Protein AF-A0A836PVL8-F1 (afdb_monomer)

Sequence (48 aa):
AITIGIKKIICLDTYPETDFDLIKESGISIEMQDKDRIQYWAKSLLNS

Nearest PDB structures (foldseek):
  6vh5-assembly1_C  TM=5.262E-01  e=6.176E+00  Brucella abortus 2308

Mean predicted aligned error: 6.44 Å

Secondary structure (DSSP, 8-state):
-------EEEESS---TT-HHHHHHTTPEEEE--HHHHHHHHHHHH--

Radius of gyration: 15.25 Å; Cα contacts (8 Å, |Δi|>4): 33; chains: 1; bounding box: 40×17×39 Å

Structure (mmCIF, N/CA/C/O backbone):
data_AF-A0A836PVL8-F1
#
_entry.id   AF-A0A836PVL8-F1
#
loop_
_atom_site.group_PDB
_atom_site.i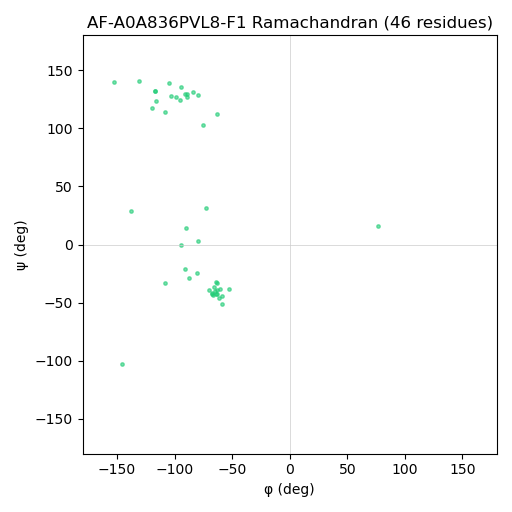d
_atom_site.type_symbol
_atom_site.label_atom_id
_atom_site.label_alt_id
_atom_site.label_comp_id
_atom_site.label_asym_id
_atom_site.label_entity_id
_atom_site.label_seq_id
_atom_site.pdbx_PDB_ins_code
_atom_site.Cartn_x
_atom_site.Cartn_y
_atom_site.Cartn_z
_atom_site.occupancy
_atom_site.B_iso_or_equiv
_atom_site.auth_seq_id
_atom_site.auth_comp_id
_atom_site.auth_asym_id
_atom_site.auth_atom_id
_atom_site.pdbx_PDB_model_num
ATOM 1 N N . ALA A 1 1 ? -29.686 -0.703 0.965 1.00 72.25 1 ALA A N 1
ATOM 2 C CA . ALA A 1 1 ? -28.266 -0.312 1.055 1.00 72.25 1 ALA A CA 1
ATOM 3 C C . ALA A 1 1 ? -27.421 -1.471 0.546 1.00 72.25 1 ALA A C 1
ATOM 5 O O . ALA A 1 1 ? -27.794 -2.609 0.805 1.00 72.25 1 ALA A O 1
ATOM 6 N N . ILE A 1 2 ? -26.355 -1.202 -0.207 1.00 74.50 2 ILE A N 1
ATOM 7 C CA . ILE A 1 2 ? -25.399 -2.227 -0.648 1.00 74.50 2 ILE A CA 1
ATOM 8 C C . ILE A 1 2 ? -24.163 -2.089 0.237 1.00 74.50 2 ILE A C 1
ATOM 10 O O . ILE A 1 2 ? -23.635 -0.987 0.371 1.00 74.50 2 ILE A O 1
ATOM 14 N N . THR A 1 3 ? -23.723 -3.190 0.843 1.00 85.25 3 THR A N 1
ATOM 15 C CA . THR A 1 3 ? -22.496 -3.237 1.645 1.00 85.25 3 THR A CA 1
ATOM 16 C C . THR A 1 3 ? -21.352 -3.726 0.767 1.00 85.25 3 THR A C 1
ATOM 18 O O . THR A 1 3 ? -21.448 -4.801 0.178 1.00 85.25 3 THR A O 1
ATOM 21 N N . ILE A 1 4 ? -20.270 -2.953 0.682 1.00 81.38 4 ILE A N 1
ATOM 22 C CA . ILE A 1 4 ? -19.048 -3.335 -0.032 1.00 81.38 4 ILE A CA 1
ATOM 23 C C . ILE A 1 4 ? -17.978 -3.625 1.017 1.00 81.38 4 ILE A C 1
ATOM 25 O O . ILE A 1 4 ? -17.570 -2.732 1.753 1.00 81.38 4 ILE A O 1
ATOM 29 N N . GLY A 1 5 ? -17.549 -4.884 1.096 1.00 84.69 5 GLY A N 1
ATOM 30 C CA . GLY A 1 5 ? -16.426 -5.296 1.932 1.00 84.69 5 GLY A CA 1
ATOM 31 C C . GLY A 1 5 ? -15.118 -5.184 1.157 1.00 84.69 5 GLY A C 1
ATOM 32 O O . GLY A 1 5 ? -14.991 -5.746 0.069 1.00 84.69 5 GLY A O 1
ATOM 33 N N . ILE A 1 6 ? -14.141 -4.479 1.717 1.00 87.00 6 ILE A 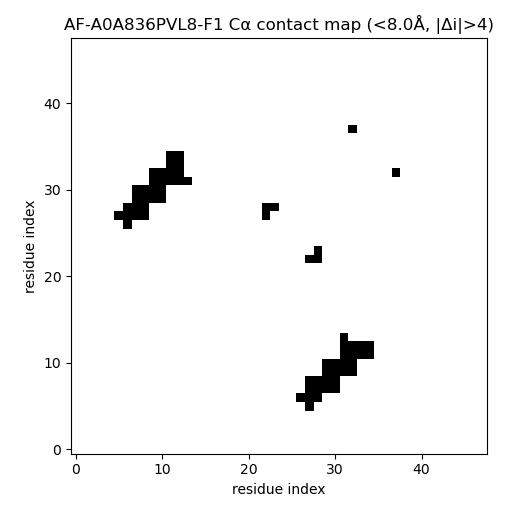N 1
ATOM 34 C CA . ILE A 1 6 ? -12.781 -4.424 1.179 1.00 87.00 6 ILE A CA 1
ATOM 35 C C . ILE A 1 6 ? -11.963 -5.497 1.900 1.00 87.00 6 ILE A C 1
ATOM 37 O O . ILE A 1 6 ? -12.074 -5.640 3.109 1.00 87.00 6 ILE A O 1
ATOM 41 N N . LYS A 1 7 ? -11.159 -6.272 1.163 1.00 88.62 7 LYS A N 1
ATOM 42 C CA . LYS A 1 7 ? -10.251 -7.286 1.737 1.00 88.62 7 LYS A CA 1
ATOM 43 C C . LYS A 1 7 ? -8.783 -6.873 1.655 1.00 88.62 7 LYS A C 1
ATOM 45 O O . LYS A 1 7 ? -7.985 -7.234 2.515 1.00 88.62 7 LYS A O 1
ATOM 50 N N . LYS A 1 8 ? -8.412 -6.145 0.600 1.00 89.81 8 LYS A N 1
ATOM 51 C CA . LYS A 1 8 ? -7.025 -5.786 0.312 1.00 89.81 8 LYS A CA 1
ATOM 52 C C . LYS A 1 8 ? -6.945 -4.482 -0.469 1.00 89.81 8 LYS A C 1
ATOM 54 O O . LYS A 1 8 ? -7.731 -4.276 -1.390 1.00 89.81 8 LYS A O 1
ATOM 59 N N . ILE A 1 9 ? -5.971 -3.656 -0.114 1.00 88.88 9 ILE A N 1
ATOM 60 C CA . ILE A 1 9 ? -5.621 -2.407 -0.787 1.00 88.88 9 ILE A CA 1
ATOM 61 C C . ILE A 1 9 ? -4.201 -2.564 -1.331 1.00 88.88 9 ILE A C 1
ATOM 63 O O . ILE A 1 9 ? -3.312 -3.037 -0.625 1.00 88.88 9 ILE A O 1
ATOM 67 N N . ILE A 1 10 ? -4.001 -2.197 -2.595 1.00 89.31 10 ILE A N 1
ATOM 68 C CA . ILE A 1 10 ? -2.695 -2.228 -3.257 1.00 89.31 10 ILE A CA 1
ATOM 69 C C . ILE A 1 10 ? -2.323 -0.790 -3.609 1.00 89.31 10 ILE A C 1
ATOM 71 O O . ILE A 1 10 ? -3.078 -0.112 -4.305 1.00 89.31 10 ILE A O 1
ATOM 75 N N . CYS A 1 11 ? -1.171 -0.334 -3.130 1.00 88.88 11 CYS A N 1
ATOM 76 C CA . CYS A 1 11 ? -0.702 1.040 -3.277 1.00 88.88 11 CYS A CA 1
ATOM 77 C C . CYS A 1 11 ? 0.585 1.070 -4.099 1.00 88.88 11 CYS A C 1
ATOM 79 O O . CYS A 1 11 ? 1.500 0.308 -3.826 1.00 88.88 11 CYS A O 1
ATOM 81 N N . LEU A 1 12 ? 0.671 1.956 -5.091 1.00 86.81 12 LEU A N 1
ATOM 82 C CA . LEU A 1 12 ? 1.867 2.131 -5.938 1.00 86.81 12 LEU A CA 1
ATOM 83 C C . LEU A 1 12 ? 2.811 3.235 -5.440 1.00 86.81 12 LEU A C 1
ATOM 85 O O . LEU A 1 12 ? 3.800 3.544 -6.098 1.00 86.81 12 LEU A O 1
ATOM 89 N N . ASP A 1 13 ? 2.448 3.895 -4.350 1.00 83.00 13 ASP A N 1
ATOM 90 C CA . ASP A 1 13 ? 3.191 5.016 -3.790 1.00 83.00 13 ASP A CA 1
ATOM 91 C C . ASP A 1 13 ? 3.053 4.954 -2.267 1.00 83.00 13 ASP A C 1
ATOM 93 O O . ASP A 1 13 ? 3.621 4.067 -1.636 1.00 83.00 13 ASP A O 1
ATOM 97 N N . THR A 1 14 ? 2.203 5.801 -1.689 1.00 81.19 14 THR A N 1
ATOM 98 C CA . THR A 1 14 ? 1.985 5.859 -0.247 1.00 81.19 14 THR A CA 1
ATOM 99 C C . THR A 1 14 ? 0.492 5.839 0.057 1.00 81.19 14 THR A C 1
ATOM 101 O O . THR A 1 14 ? -0.318 6.442 -0.649 1.00 81.19 14 THR A O 1
ATOM 104 N N . TYR A 1 15 ? 0.121 5.124 1.113 1.00 82.00 15 TYR A N 1
ATOM 105 C CA . TYR A 1 15 ? -1.228 5.162 1.662 1.00 82.00 15 TYR A CA 1
ATOM 106 C C . TYR A 1 15 ? -1.332 6.362 2.618 1.00 82.00 15 TYR A C 1
ATOM 108 O O . TYR A 1 15 ? -0.443 6.522 3.453 1.00 82.00 15 TYR A O 1
ATOM 116 N N . PRO A 1 16 ? -2.369 7.212 2.522 1.00 76.19 16 PRO A N 1
ATOM 117 C CA . PRO A 1 16 ? -2.495 8.401 3.363 1.00 76.19 16 PRO A CA 1
ATOM 118 C C . PRO A 1 16 ? -2.618 7.989 4.841 1.00 76.19 16 PRO A C 1
ATOM 120 O O . PRO A 1 16 ? -3.586 7.348 5.240 1.00 76.19 16 PRO A O 1
ATOM 123 N N . GLU A 1 17 ? -1.601 8.313 5.642 1.00 68.25 17 GLU A N 1
ATOM 124 C CA . GLU A 1 17 ? -1.282 7.689 6.940 1.00 68.25 17 GLU A CA 1
ATOM 125 C C . GLU A 1 17 ? -2.208 8.028 8.126 1.00 68.25 17 GLU A C 1
ATOM 127 O O . GLU A 1 17 ? -1.764 8.063 9.268 1.00 68.25 17 GLU A O 1
ATOM 132 N N . THR A 1 18 ? -3.497 8.283 7.924 1.00 65.31 18 THR A N 1
ATOM 133 C CA . THR A 1 18 ? -4.361 8.709 9.044 1.00 65.31 18 THR A CA 1
ATOM 134 C C . THR A 1 18 ? -4.995 7.556 9.826 1.00 65.31 18 THR A C 1
ATOM 136 O O . THR A 1 18 ? -5.170 7.698 11.029 1.00 65.31 18 THR A O 1
ATOM 139 N N . ASP A 1 19 ? -5.249 6.397 9.202 1.00 71.06 19 ASP A N 1
ATOM 140 C CA . ASP A 1 19 ? -6.103 5.346 9.796 1.00 71.06 19 ASP A CA 1
ATOM 141 C C . ASP A 1 19 ? -5.569 3.909 9.622 1.00 71.06 19 ASP A C 1
ATOM 143 O O . ASP A 1 19 ? -6.337 2.945 9.551 1.00 71.06 19 ASP A O 1
ATOM 147 N N . PHE A 1 20 ? -4.247 3.727 9.538 1.00 74.75 20 PHE A N 1
ATOM 148 C CA . PHE A 1 20 ? -3.639 2.395 9.366 1.00 74.75 20 PHE A CA 1
ATOM 149 C C . PHE A 1 20 ? 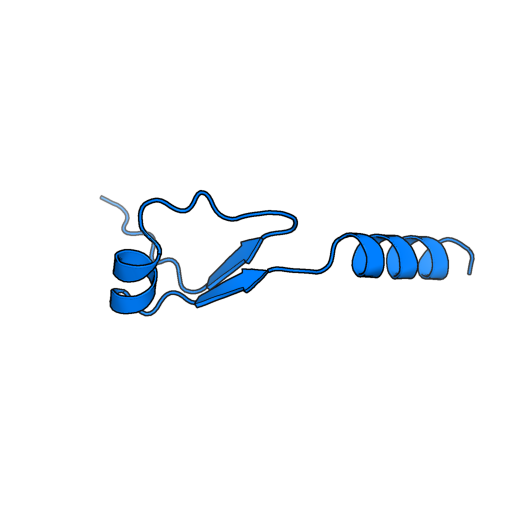-4.104 1.377 10.416 1.00 74.75 20 PHE A C 1
ATOM 151 O O . PHE A 1 20 ? -4.340 0.213 10.081 1.00 74.75 20 PHE A O 1
ATOM 158 N N . ASP A 1 21 ? -4.279 1.818 11.661 1.00 78.81 21 ASP A N 1
ATOM 159 C CA . ASP A 1 21 ? -4.700 0.955 12.762 1.00 78.81 21 ASP A CA 1
ATOM 160 C C . ASP A 1 21 ? -6.142 0.458 12.582 1.00 78.81 21 ASP A C 1
ATOM 162 O O . ASP A 1 21 ? -6.392 -0.740 12.697 1.00 78.81 21 ASP A O 1
ATOM 166 N N . LEU A 1 22 ? -7.069 1.320 12.152 1.00 79.75 22 LEU A N 1
ATOM 167 C CA . LEU A 1 22 ? -8.465 0.941 11.883 1.00 79.75 22 LEU A CA 1
ATOM 168 C C . LEU A 1 22 ? -8.587 -0.040 10.707 1.00 79.75 22 LEU A C 1
ATOM 170 O O . LEU A 1 22 ? -9.409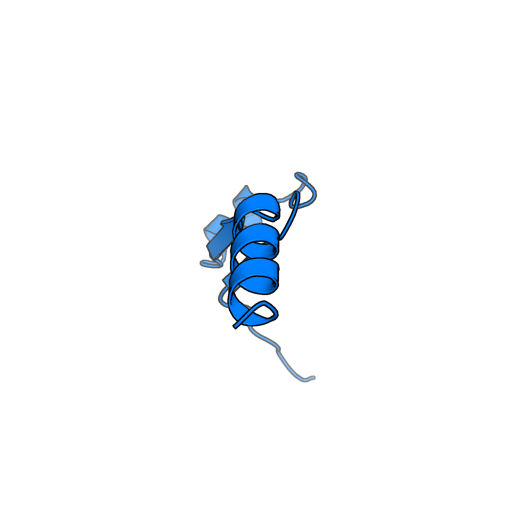 -0.963 10.703 1.00 79.75 22 LEU A O 1
ATOM 174 N N . ILE A 1 23 ? -7.746 0.134 9.689 1.00 82.94 23 ILE A N 1
ATOM 175 C CA . ILE A 1 23 ? -7.715 -0.754 8.520 1.00 82.94 23 ILE A CA 1
ATOM 176 C C . ILE A 1 23 ? -7.160 -2.125 8.906 1.00 82.94 23 ILE A C 1
ATOM 178 O O . ILE A 1 23 ? -7.681 -3.161 8.488 1.00 82.94 23 ILE A O 1
ATOM 182 N N . LYS A 1 24 ?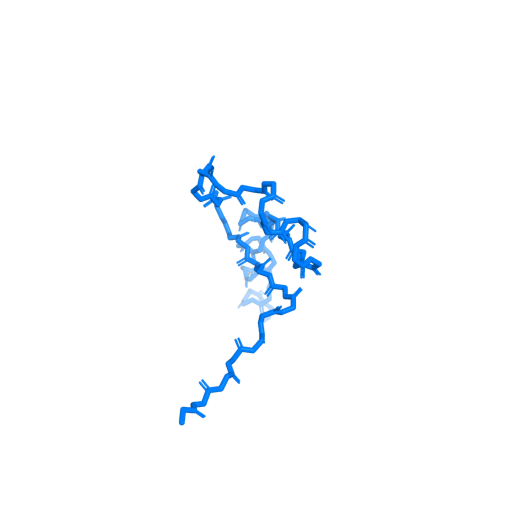 -6.145 -2.145 9.769 1.00 79.50 24 LYS A N 1
ATOM 183 C CA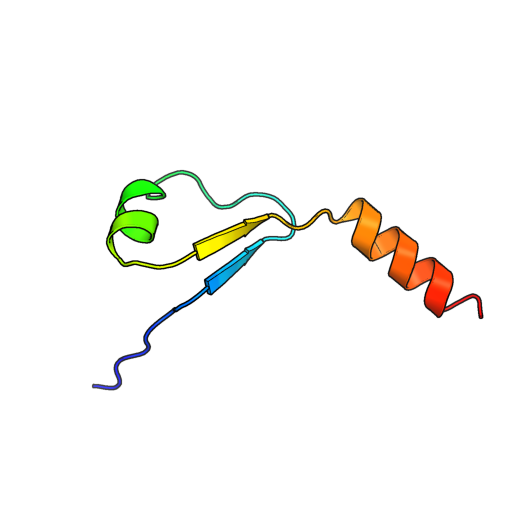 . LYS A 1 24 ? -5.581 -3.381 10.304 1.00 79.50 24 LYS A CA 1
ATOM 184 C C . LYS A 1 24 ? -6.579 -4.119 11.200 1.00 79.50 24 LYS A C 1
ATOM 186 O O . LYS A 1 24 ? -6.731 -5.331 11.063 1.00 79.50 24 LYS A O 1
ATOM 191 N N . GLU A 1 25 ? -7.286 -3.403 12.072 1.00 84.00 25 GLU A N 1
ATOM 192 C CA . GLU A 1 25 ? -8.312 -3.958 12.967 1.00 84.00 25 GLU A CA 1
ATOM 193 C C . GLU A 1 25 ? -9.512 -4.539 12.209 1.00 84.00 25 GLU A C 1
ATOM 195 O O . GLU A 1 25 ? -10.083 -5.547 12.623 1.00 84.00 25 GLU A O 1
ATOM 200 N N . SER A 1 26 ? -9.856 -3.962 11.056 1.00 84.31 26 SER A N 1
ATOM 201 C CA . SER A 1 26 ? -10.918 -4.469 10.175 1.00 84.31 26 SER A CA 1
ATOM 202 C C . SER A 1 26 ? -10.498 -5.659 9.298 1.00 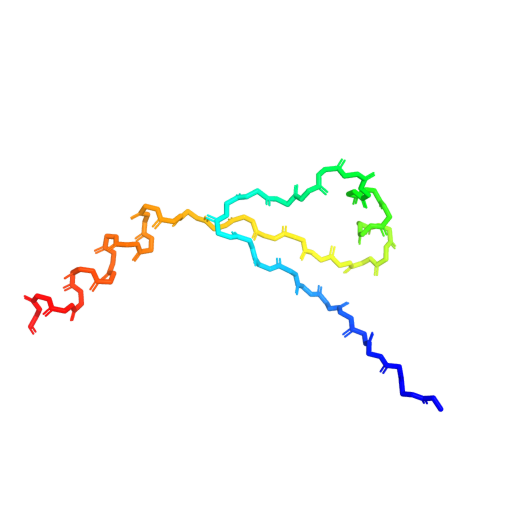84.31 26 SER A C 1
ATOM 204 O O . SER A 1 26 ? -11.303 -6.164 8.513 1.00 84.31 26 SER A O 1
ATOM 206 N N . GLY A 1 27 ? -9.263 -6.156 9.443 1.00 86.56 27 GLY A N 1
ATOM 207 C CA . GLY A 1 27 ? -8.762 -7.331 8.725 1.00 86.56 27 GLY A CA 1
ATOM 208 C C . GLY A 1 27 ? -8.382 -7.061 7.267 1.00 86.56 27 GLY A C 1
ATOM 209 O O . GLY A 1 27 ? -8.233 -8.001 6.482 1.00 86.56 27 GLY A O 1
ATOM 210 N N . ILE A 1 28 ? -8.227 -5.790 6.894 1.00 88.50 28 ILE A N 1
ATOM 211 C CA . ILE A 1 28 ? -7.847 -5.369 5.548 1.00 88.50 28 ILE A CA 1
ATOM 212 C C . ILE A 1 28 ? -6.322 -5.300 5.463 1.00 88.50 28 ILE A C 1
ATOM 214 O O . ILE A 1 28 ? -5.659 -4.661 6.276 1.00 88.50 28 ILE A O 1
ATOM 218 N N . SER A 1 29 ? -5.742 -5.932 4.442 1.00 88.94 29 SER A N 1
ATOM 219 C CA . SER A 1 29 ? -4.298 -5.849 4.191 1.00 88.94 29 SER A CA 1
ATOM 220 C C . SER A 1 29 ? -3.962 -4.696 3.244 1.00 88.94 29 SER A C 1
ATOM 222 O O . SER A 1 29 ? -4.521 -4.645 2.145 1.00 88.94 29 SER A O 1
ATOM 224 N N . ILE A 1 30 ? -3.011 -3.838 3.614 1.00 87.56 30 ILE A N 1
ATOM 225 C CA . ILE A 1 30 ? -2.405 -2.846 2.714 1.00 87.56 30 ILE A CA 1
ATOM 226 C C . ILE A 1 30 ? -1.070 -3.402 2.210 1.00 87.56 30 ILE A C 1
ATOM 228 O O . ILE A 1 30 ? -0.224 -3.800 3.009 1.00 87.56 30 ILE A O 1
ATOM 232 N N . GLU A 1 31 ? -0.878 -3.436 0.893 1.00 89.56 31 GLU A N 1
ATOM 233 C CA . GLU A 1 31 ? 0.384 -3.826 0.264 1.00 89.56 31 GLU A CA 1
ATOM 234 C C . GLU A 1 31 ? 0.936 -2.670 -0.572 1.00 89.56 31 GLU A C 1
ATOM 236 O O . GLU A 1 31 ? 0.311 -2.245 -1.547 1.00 89.56 31 GLU A O 1
ATOM 241 N N . MET A 1 32 ? 2.118 -2.183 -0.192 1.00 89.12 32 MET A N 1
ATOM 242 C CA . MET A 1 32 ? 2.881 -1.234 -0.998 1.00 89.12 32 MET A CA 1
ATOM 243 C C . MET A 1 32 ? 3.618 -1.992 -2.099 1.00 89.12 32 MET A C 1
ATOM 245 O O . MET A 1 32 ? 4.325 -2.963 -1.833 1.00 89.12 32 MET A O 1
ATOM 249 N N . GLN A 1 33 ? 3.454 -1.543 -3.332 1.00 88.12 33 GLN 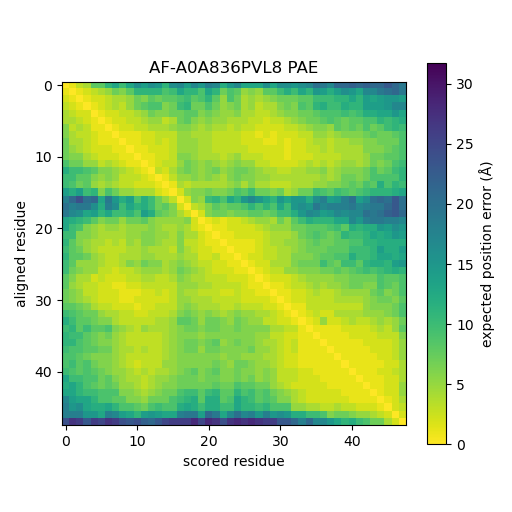A N 1
ATOM 250 C CA . GLN A 1 33 ? 4.122 -2.082 -4.500 1.00 88.12 33 GLN A CA 1
ATOM 251 C C . GLN A 1 33 ? 5.230 -1.148 -4.951 1.00 88.12 33 GLN A C 1
ATOM 253 O O . GLN A 1 33 ? 5.067 0.069 -5.008 1.00 88.12 33 GLN A O 1
ATOM 258 N N . ASP A 1 34 ? 6.345 -1.755 -5.335 1.00 88.44 34 ASP A N 1
ATOM 259 C CA . ASP A 1 34 ? 7.483 -1.050 -5.900 1.00 88.44 34 ASP A CA 1
ATOM 260 C C . ASP A 1 34 ? 7.173 -0.641 -7.346 1.00 88.44 34 ASP A C 1
ATOM 262 O O . ASP A 1 34 ? 7.193 -1.448 -8.285 1.00 88.44 34 ASP A O 1
ATOM 266 N N . LYS A 1 35 ? 6.864 0.643 -7.515 1.00 86.44 35 LYS A N 1
ATOM 267 C CA . LYS A 1 35 ? 6.566 1.249 -8.810 1.00 86.44 35 LYS A CA 1
ATOM 268 C C . LYS A 1 35 ? 7.735 1.146 -9.784 1.00 86.44 35 LYS A C 1
ATOM 270 O O . LYS A 1 35 ? 7.492 0.903 -10.967 1.00 86.44 35 LYS A O 1
ATOM 275 N N . ASP A 1 36 ? 8.970 1.295 -9.315 1.00 89.88 36 ASP A N 1
ATOM 276 C CA . ASP A 1 36 ? 10.156 1.246 -10.171 1.00 89.88 36 ASP A CA 1
ATOM 277 C C . ASP A 1 36 ? 10.342 -0.163 -10.725 1.00 89.88 36 ASP A C 1
ATOM 279 O O . ASP A 1 36 ? 10.570 -0.354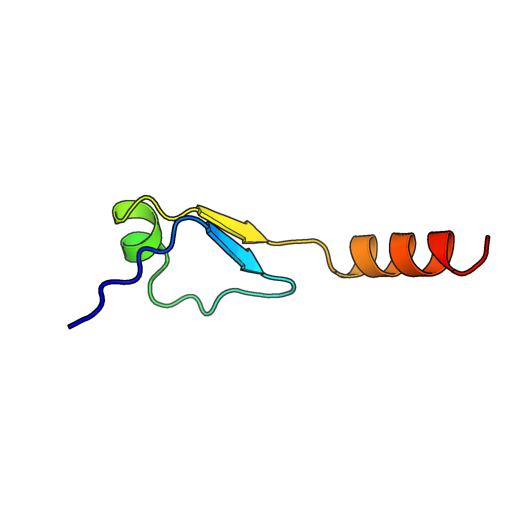 -11.924 1.00 89.88 36 ASP A O 1
ATOM 283 N N . ARG A 1 37 ? 10.124 -1.173 -9.879 1.00 89.62 37 ARG A N 1
ATOM 284 C CA . ARG A 1 37 ? 10.135 -2.575 -10.295 1.00 89.62 37 ARG A CA 1
ATOM 285 C C . ARG A 1 37 ? 9.022 -2.886 -11.294 1.00 89.62 37 ARG A C 1
ATOM 287 O O . ARG A 1 37 ? 9.278 -3.570 -12.284 1.00 89.62 37 ARG A O 1
ATOM 294 N N . ILE A 1 38 ? 7.808 -2.375 -11.086 1.00 90.06 38 ILE A N 1
ATOM 295 C CA . ILE A 1 38 ? 6.700 -2.543 -12.043 1.00 90.06 38 ILE A CA 1
ATOM 296 C C . ILE A 1 38 ? 7.050 -1.903 -13.390 1.00 90.06 38 ILE A C 1
ATOM 298 O O . ILE A 1 38 ? 6.872 -2.528 -14.437 1.00 90.06 38 ILE A O 1
ATOM 302 N N . GLN A 1 39 ? 7.584 -0.681 -13.377 1.00 90.19 39 GLN A N 1
ATOM 303 C CA . GLN A 1 39 ? 7.992 0.013 -14.597 1.00 90.19 39 GLN A CA 1
ATOM 304 C C . GLN A 1 39 ? 9.120 -0.716 -15.329 1.00 90.19 39 GLN A C 1
ATOM 306 O O . GLN A 1 39 ? 9.100 -0.786 -16.559 1.00 90.19 39 GLN A O 1
ATOM 311 N N . TYR A 1 40 ? 10.083 -1.273 -14.596 1.00 93.25 40 TYR A N 1
ATOM 312 C CA . TYR A 1 40 ? 11.153 -2.086 -15.162 1.00 93.25 40 TYR A CA 1
ATOM 313 C C . TYR A 1 40 ? 10.596 -3.298 -15.919 1.00 93.25 40 TYR A C 1
ATOM 315 O O . TYR A 1 40 ? 10.908 -3.485 -17.097 1.00 93.25 40 TYR A O 1
ATOM 323 N N . TRP A 1 41 ? 9.717 -4.080 -15.285 1.00 92.62 41 TRP A N 1
ATOM 324 C CA . TRP A 1 41 ? 9.128 -5.259 -15.923 1.00 92.62 41 TRP A CA 1
ATOM 325 C C . TRP A 1 41 ? 8.241 -4.897 -17.108 1.00 92.62 41 TRP A C 1
ATOM 327 O O . TRP A 1 41 ? 8.325 -5.556 -18.141 1.00 92.62 41 TRP A O 1
ATOM 337 N N . ALA A 1 42 ? 7.454 -3.822 -17.006 1.00 92.75 42 ALA A N 1
ATOM 338 C CA . ALA A 1 42 ? 6.638 -3.339 -18.116 1.00 92.75 42 ALA A CA 1
ATOM 339 C C . ALA A 1 42 ? 7.498 -2.995 -19.343 1.00 92.75 42 ALA A C 1
ATOM 341 O O . ALA A 1 42 ? 7.182 -3.413 -20.453 1.00 92.75 42 ALA A O 1
ATOM 342 N N . LYS A 1 43 ? 8.628 -2.300 -19.148 1.00 94.75 43 LYS A N 1
ATOM 343 C CA . LYS A 1 43 ? 9.584 -2.013 -20.230 1.00 94.75 43 LYS A CA 1
ATOM 344 C C . LYS A 1 43 ? 10.213 -3.291 -20.790 1.00 94.75 43 LYS A C 1
ATOM 346 O O . LYS A 1 43 ? 10.317 -3.427 -22.003 1.00 94.75 43 LYS A O 1
ATOM 351 N N . SER A 1 44 ? 10.603 -4.230 -19.929 1.00 94.12 44 SER A N 1
ATOM 352 C CA . SER A 1 44 ? 11.187 -5.510 -20.350 1.00 94.12 44 SER A CA 1
ATOM 353 C C . SER A 1 44 ? 10.223 -6.369 -21.177 1.00 94.12 44 SER A C 1
ATOM 355 O O . SER A 1 44 ? 10.679 -7.088 -22.056 1.00 94.12 44 SER A O 1
ATOM 357 N N . LEU A 1 45 ? 8.920 -6.302 -20.897 1.00 93.38 45 LEU A N 1
ATOM 358 C CA . LEU A 1 45 ? 7.862 -7.032 -21.610 1.00 93.38 45 LEU A CA 1
ATOM 359 C C . LEU A 1 45 ? 7.443 -6.376 -22.930 1.00 93.38 45 LEU A C 1
ATOM 361 O O . LEU A 1 45 ? 6.879 -7.043 -23.784 1.00 93.38 45 LEU A O 1
ATOM 365 N N . LEU A 1 46 ? 7.646 -5.068 -23.081 1.00 91.38 46 LEU A N 1
ATOM 366 C CA . LEU A 1 46 ? 7.306 -4.338 -24.309 1.00 91.38 46 LEU A CA 1
ATOM 367 C C . LEU A 1 46 ? 8.471 -4.285 -25.304 1.00 91.38 46 LEU A C 1
ATOM 369 O O . LEU A 1 46 ? 8.245 -4.074 -26.490 1.00 91.38 46 LEU A O 1
ATOM 373 N N . ASN A 1 47 ? 9.702 -4.476 -24.825 1.00 79.69 47 ASN A N 1
ATOM 374 C CA . ASN A 1 47 ? 10.909 -4.554 -25.651 1.00 79.69 47 ASN A CA 1
ATOM 375 C C . ASN A 1 47 ? 11.235 -5.994 -26.110 1.00 79.69 47 ASN A C 1
ATOM 377 O O . ASN A 1 47 ? 12.364 -6.244 -26.537 1.00 79.69 47 ASN A O 1
ATOM 381 N N . SER A 1 48 ? 10.286 -6.929 -25.978 1.00 53.97 48 SER A N 1
ATOM 382 C CA . SER A 1 48 ? 10.382 -8.320 -26.448 1.00 53.97 48 SER A CA 1
ATOM 383 C C . SER A 1 48 ? 9.748 -8.524 -27.816 1.00 53.97 48 SER A C 1
ATOM 385 O O . SER A 1 48 ? 8.637 -7.982 -28.009 1.00 53.97 48 SER A O 1
#

Solvent-accessible surface area (backbone atoms only — not comparable to full-atom values): 3175 Å² total; per-residue (Å²): 136,86,86,84,84,76,59,67,46,81,35,67,70,79,74,82,84,84,52,64,66,62,40,51,74,70,65,32,46,79,45,76,45,64,49,68,61,52,53,50,51,54,51,59,65,69,77,103

Foldseek 3Di:
DDDDDAAEAEAADDDPPDQPPVCVVSNYYYHHDPNVVVVVVVVVVVVD

pLDDT: mean 84.32, std 8.16, range [53.97, 94.75]